Protein AF-A0A317DGY6-F1 (afdb_monomer_lite)

Secondary structure (DSSP, 8-state):
-HHHHHHHHHHHHHHHHHHHHHHHHHHHHHHHHHHHHHHHHT-SS---TTSPPP-HHHHHHHHHHHHHHHS-HHHHHHHHHHHHHHHHHHHHHHHS-TT--GGG-HHHHHHHHHHHHHHHHHHHHHHHHHHHHT-

pLDDT: mean 73.85, std 13.48, range [41.16, 95.06]

Radius of gyration: 19.47 Å; chains: 1; bounding box: 50×26×60 Å

Sequence (135 aa):
MAENARQTTLALAREARSQDRLEAAYRRLLAVATETTSFVTTADVVYPRDGKPPDIDEVADEVSILLLVYASEEMRDAYSSWMRDIQPLRDLLDEVPEDKAWYGWPEVADEFRDKADGIHRSLHELYVVARRELA

Organism: NCBI:txid2202420

Structure (mmCIF, N/CA/C/O backbone):
data_AF-A0A317DGY6-F1
#
_entry.id   AF-A0A317DGY6-F1
#
loop_
_atom_site.group_PDB
_atom_site.id
_atom_site.type_symbol
_atom_site.label_atom_id
_atom_site.label_alt_id
_atom_site.label_comp_id
_atom_site.label_asym_id
_atom_site.label_entity_id
_atom_site.label_seq_id
_atom_site.pdbx_PDB_ins_code
_atom_site.Cartn_x
_atom_site.Cartn_y
_atom_site.Cartn_z
_atom_site.occupancy
_atom_site.B_iso_or_equiv
_atom_site.auth_seq_id
_atom_site.auth_comp_id
_atom_site.auth_asym_id
_atom_site.auth_atom_id
_atom_site.pdbx_PDB_model_num
ATOM 1 N N . MET A 1 1 ? -31.769 -1.334 34.424 1.00 58.25 1 MET A N 1
ATOM 2 C CA . MET A 1 1 ? -30.318 -1.602 34.569 1.00 58.25 1 MET A CA 1
ATOM 3 C C . MET A 1 1 ? -29.825 -2.712 33.636 1.00 58.25 1 MET A C 1
ATOM 5 O O . MET A 1 1 ? -28.819 -2.490 32.981 1.00 58.25 1 MET A O 1
ATOM 9 N N . ALA A 1 2 ? -30.533 -3.841 33.484 1.00 61.38 2 ALA A N 1
ATOM 10 C CA . ALA A 1 2 ? -30.122 -4.933 32.581 1.00 61.38 2 ALA A CA 1
ATOM 11 C C . ALA A 1 2 ? -30.095 -4.572 31.075 1.00 61.38 2 ALA A C 1
ATOM 13 O O . ALA A 1 2 ? -29.187 -4.993 30.366 1.00 61.38 2 ALA A O 1
ATOM 14 N N . GLU A 1 3 ? -31.040 -3.754 30.595 1.00 65.50 3 GLU A N 1
ATOM 15 C CA . GLU A 1 3 ? -31.099 -3.309 29.187 1.00 65.50 3 GLU A CA 1
ATOM 16 C C . GLU A 1 3 ? -29.878 -2.460 28.791 1.00 65.50 3 GLU A C 1
ATOM 18 O O . GLU A 1 3 ? -29.288 -2.650 27.732 1.00 65.50 3 GLU A O 1
ATOM 23 N N . ASN A 1 4 ? -29.445 -1.577 29.696 1.00 69.69 4 ASN A N 1
ATOM 24 C CA . ASN A 1 4 ? -28.316 -0.675 29.473 1.00 69.69 4 ASN A CA 1
ATOM 25 C C . ASN A 1 4 ? -26.994 -1.461 29.399 1.00 69.69 4 ASN A C 1
ATOM 27 O O . ASN A 1 4 ? -26.213 -1.276 28.476 1.00 69.69 4 ASN A O 1
ATOM 31 N N . ALA A 1 5 ? -26.806 -2.439 30.296 1.00 68.81 5 ALA A N 1
ATOM 32 C CA . ALA A 1 5 ? -25.653 -3.340 30.260 1.00 68.81 5 ALA A CA 1
ATOM 33 C C . ALA A 1 5 ? -25.597 -4.161 28.959 1.00 68.81 5 ALA A C 1
ATOM 35 O O . ALA A 1 5 ? -24.533 -4.308 28.368 1.00 68.81 5 ALA A O 1
ATOM 36 N N . ARG A 1 6 ? -26.747 -4.640 28.464 1.00 68.69 6 ARG A N 1
ATOM 37 C CA . ARG A 1 6 ? -26.833 -5.407 27.212 1.00 68.69 6 ARG A CA 1
ATOM 38 C C . ARG A 1 6 ? -26.473 -4.563 25.986 1.00 68.69 6 ARG A C 1
ATOM 40 O O . ARG A 1 6 ? -25.787 -5.060 25.094 1.00 68.69 6 ARG A O 1
ATOM 47 N N . GLN A 1 7 ? -26.895 -3.298 25.953 1.00 68.75 7 GLN A N 1
ATOM 48 C CA . GLN A 1 7 ? -26.520 -2.356 24.896 1.00 68.75 7 GLN A CA 1
ATOM 49 C C . GLN A 1 7 ? -25.024 -2.025 24.927 1.00 68.75 7 GLN A C 1
ATOM 51 O O . GLN A 1 7 ? -24.385 -2.045 23.876 1.00 68.75 7 GLN A O 1
ATOM 56 N N . THR A 1 8 ? -24.439 -1.820 26.111 1.00 74.44 8 THR A N 1
ATOM 57 C CA . THR A 1 8 ? -22.992 -1.599 26.259 1.00 74.44 8 THR A CA 1
ATOM 58 C C . THR A 1 8 ? -22.181 -2.815 25.809 1.00 74.44 8 THR A C 1
ATOM 60 O O . THR A 1 8 ? -21.236 -2.669 25.042 1.00 74.44 8 THR A O 1
ATOM 63 N N . THR A 1 9 ? -22.571 -4.033 26.204 1.00 73.06 9 THR A N 1
ATOM 64 C CA . THR A 1 9 ? -21.882 -5.262 25.771 1.00 73.06 9 THR A CA 1
ATOM 65 C C . THR A 1 9 ? -21.968 -5.472 24.256 1.00 73.06 9 THR A C 1
ATOM 67 O O . THR A 1 9 ? -20.992 -5.888 23.639 1.00 73.06 9 THR A O 1
ATOM 70 N N . LEU A 1 10 ? -23.109 -5.159 23.631 1.00 74.12 10 LEU A N 1
ATOM 71 C CA . LEU A 1 10 ? -23.268 -5.225 22.174 1.00 74.12 10 LEU A CA 1
ATOM 72 C C . LEU A 1 10 ? -22.433 -4.169 21.437 1.00 74.12 10 LEU A C 1
ATOM 74 O O . LEU A 1 10 ? -21.913 -4.468 20.364 1.00 74.12 10 LEU A O 1
ATOM 78 N N . ALA A 1 11 ? -22.309 -2.960 21.988 1.00 69.81 11 ALA A N 1
ATOM 79 C CA . ALA A 1 11 ? -21.464 -1.909 21.427 1.00 69.81 11 ALA A CA 1
ATOM 80 C C . ALA A 1 11 ? -19.981 -2.310 21.472 1.00 69.81 11 ALA A C 1
ATOM 82 O O . ALA A 1 11 ? -19.333 -2.326 20.431 1.00 69.81 11 ALA A O 1
ATOM 83 N N . LEU A 1 12 ? -19.499 -2.772 22.630 1.00 71.50 12 LEU A N 1
ATOM 84 C CA . LEU A 1 12 ? -18.126 -3.261 22.803 1.00 71.50 12 LEU A CA 1
ATOM 85 C C . LEU A 1 12 ? -17.814 -4.455 21.887 1.00 71.50 12 LEU A C 1
ATOM 87 O O . LEU A 1 12 ? -16.749 -4.523 21.285 1.00 71.50 12 LEU A O 1
ATOM 91 N N . ALA A 1 13 ? -18.760 -5.384 21.718 1.00 68.00 13 ALA A N 1
ATOM 92 C CA . ALA A 1 13 ? -18.587 -6.516 20.807 1.00 68.00 13 ALA A CA 1
ATOM 93 C C . ALA A 1 13 ? -18.552 -6.102 19.323 1.00 68.00 13 ALA A C 1
ATOM 95 O O . ALA A 1 13 ? -17.944 -6.796 18.508 1.00 68.00 13 ALA A O 1
ATOM 96 N N . ARG A 1 14 ? -19.221 -5.005 18.943 1.00 71.31 14 ARG A N 1
ATOM 97 C CA . ARG A 1 14 ? -19.140 -4.442 17.584 1.00 71.31 14 ARG A CA 1
ATOM 98 C C . ARG A 1 14 ? -17.811 -3.731 17.360 1.00 71.31 14 ARG A C 1
ATOM 100 O O . ARG A 1 14 ? -17.224 -3.923 16.304 1.00 71.31 14 ARG A O 1
ATOM 107 N N . GLU A 1 15 ? -17.352 -2.983 18.355 1.00 75.06 15 GLU A N 1
ATOM 108 C CA . GLU A 1 15 ? -16.080 -2.262 18.333 1.00 75.06 15 GLU A CA 1
ATOM 109 C C . GLU A 1 15 ? -14.883 -3.220 18.240 1.00 75.06 15 GLU A C 1
ATOM 111 O O . GLU A 1 15 ? -14.045 -3.075 17.352 1.00 75.06 15 GLU A O 1
ATOM 116 N N . ALA A 1 16 ? -14.878 -4.289 19.044 1.00 70.12 16 ALA A N 1
ATOM 117 C CA . ALA A 1 16 ? -13.866 -5.344 18.961 1.00 70.12 16 ALA A CA 1
ATOM 118 C C . ALA A 1 16 ? -13.831 -5.998 17.567 1.00 70.12 16 ALA A C 1
ATOM 120 O O . ALA A 1 16 ? -12.777 -6.133 16.958 1.00 70.12 16 ALA A O 1
ATOM 121 N N . ARG A 1 17 ? -15.002 -6.309 16.990 1.00 74.62 17 ARG A N 1
ATOM 122 C CA . ARG A 1 17 ? -15.080 -6.863 15.625 1.00 74.62 17 ARG A CA 1
ATOM 123 C C . ARG A 1 17 ? -14.623 -5.881 14.547 1.00 74.62 17 ARG A C 1
ATOM 125 O O . ARG A 1 17 ? -14.157 -6.331 13.504 1.00 74.62 17 ARG A O 1
ATOM 132 N N . SER A 1 18 ? -14.810 -4.572 14.732 1.00 75.62 18 SER A N 1
ATOM 133 C CA . SER A 1 18 ? -14.265 -3.579 13.799 1.00 75.62 18 SER A CA 1
ATOM 134 C C . SER A 1 18 ? -12.749 -3.470 13.910 1.00 75.62 18 SER A C 1
ATOM 136 O O . SER A 1 18 ? -12.101 -3.368 12.875 1.00 75.62 18 SER A O 1
ATOM 138 N N . GLN A 1 19 ? -12.188 -3.575 15.118 1.00 79.31 19 GLN A N 1
ATOM 139 C CA . GLN A 1 19 ? -10.738 -3.601 15.316 1.00 79.31 19 GLN A CA 1
ATOM 140 C C . GLN A 1 19 ? -10.105 -4.846 14.684 1.00 79.31 19 GLN A C 1
ATOM 142 O O . GLN A 1 19 ? -9.168 -4.704 13.908 1.00 79.31 19 GLN A O 1
ATOM 147 N N . ASP A 1 20 ? -10.684 -6.036 14.885 1.00 83.56 20 ASP A N 1
ATOM 148 C CA . ASP A 1 20 ? -10.199 -7.277 14.255 1.00 83.56 20 ASP A CA 1
ATOM 149 C C . ASP A 1 20 ? -10.189 -7.179 12.717 1.00 83.56 20 ASP A C 1
ATOM 151 O O . ASP A 1 20 ? -9.269 -7.645 12.040 1.00 83.56 20 ASP A O 1
ATOM 155 N N . ARG A 1 21 ? -11.231 -6.563 12.138 1.00 80.94 21 ARG A N 1
ATOM 156 C CA . ARG A 1 21 ? -11.333 -6.342 10.686 1.00 80.94 21 ARG A CA 1
ATOM 157 C C . ARG A 1 21 ? -10.318 -5.320 10.188 1.00 80.94 21 ARG A C 1
ATOM 159 O O . ARG A 1 21 ? -9.756 -5.521 9.115 1.00 80.94 21 ARG A O 1
ATOM 166 N N . LEU A 1 22 ? -10.085 -4.255 10.951 1.00 81.94 22 LEU A N 1
ATOM 167 C CA . LEU A 1 22 ? -9.093 -3.235 10.624 1.00 81.94 22 LEU A CA 1
ATOM 168 C C . LEU A 1 22 ? -7.676 -3.816 10.667 1.00 81.94 22 LEU A C 1
ATOM 170 O O . LEU A 1 22 ? -6.905 -3.622 9.733 1.00 81.94 22 LEU A O 1
ATOM 174 N N . GLU A 1 23 ? -7.361 -4.615 11.687 1.00 87.25 23 GLU A N 1
ATOM 175 C CA . GLU A 1 23 ? -6.083 -5.319 11.799 1.00 87.25 23 GLU A CA 1
ATOM 176 C C . GLU A 1 23 ? -5.855 -6.278 10.623 1.00 87.25 23 GLU A C 1
ATOM 178 O O . GLU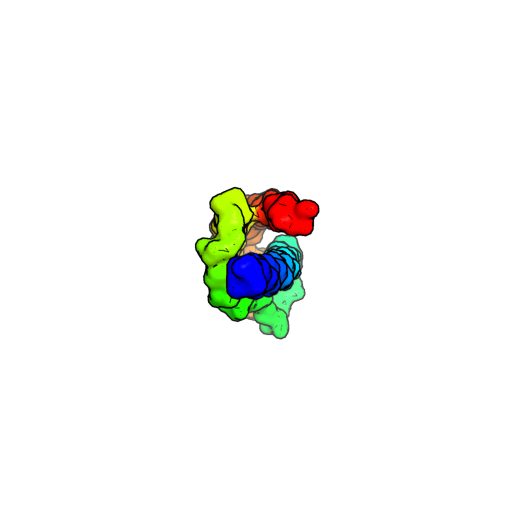 A 1 23 ? -4.781 -6.279 10.014 1.00 87.25 23 GLU A O 1
ATOM 183 N N . ALA A 1 24 ? -6.869 -7.068 10.258 1.00 85.31 24 ALA A N 1
ATOM 184 C CA . ALA A 1 24 ? -6.798 -7.949 9.094 1.00 85.31 24 ALA A CA 1
ATOM 185 C C . ALA A 1 24 ? -6.582 -7.161 7.789 1.00 85.31 24 ALA A C 1
ATOM 187 O O . ALA A 1 24 ? -5.765 -7.566 6.957 1.00 85.31 24 ALA A O 1
ATOM 188 N N . ALA A 1 25 ? -7.259 -6.020 7.632 1.00 82.50 25 ALA A N 1
ATOM 189 C CA . ALA A 1 25 ? -7.089 -5.140 6.482 1.00 82.50 25 ALA A CA 1
ATOM 190 C C . ALA A 1 25 ? -5.680 -4.543 6.419 1.00 82.50 25 ALA A C 1
ATOM 192 O O . ALA A 1 25 ? -5.070 -4.564 5.355 1.00 82.50 25 ALA A O 1
ATOM 193 N N . TYR A 1 26 ? -5.123 -4.085 7.544 1.00 86.31 26 TYR A N 1
ATOM 194 C CA . TYR A 1 26 ? -3.766 -3.530 7.589 1.00 86.31 26 TYR A CA 1
ATOM 195 C C . TYR A 1 26 ? -2.723 -4.584 7.257 1.00 86.31 26 TYR A C 1
ATOM 197 O O . TYR A 1 26 ? -1.810 -4.322 6.481 1.00 86.31 26 TYR A O 1
ATOM 205 N N . ARG A 1 27 ? -2.873 -5.808 7.769 1.00 86.44 27 ARG A N 1
ATOM 206 C CA . ARG A 1 27 ? -1.974 -6.913 7.410 1.00 86.44 27 ARG A CA 1
ATOM 207 C C . ARG A 1 27 ? -2.025 -7.231 5.920 1.00 86.44 27 ARG A C 1
ATOM 209 O O . ARG A 1 27 ? -0.973 -7.396 5.308 1.00 86.44 27 ARG A O 1
ATOM 216 N N . ARG A 1 28 ? -3.227 -7.297 5.337 1.00 83.12 28 ARG A N 1
ATOM 217 C CA . ARG A 1 28 ? -3.406 -7.552 3.901 1.00 83.12 28 ARG A CA 1
ATOM 218 C C . ARG A 1 28 ? -2.818 -6.421 3.060 1.00 83.12 28 ARG A C 1
ATOM 220 O O . ARG A 1 28 ? -2.069 -6.698 2.130 1.00 83.12 28 ARG A O 1
ATOM 227 N N . LEU A 1 29 ? -3.097 -5.172 3.432 1.00 83.88 29 LEU A N 1
ATOM 228 C CA . LEU A 1 29 ? -2.531 -3.985 2.799 1.00 83.88 29 LEU A CA 1
ATOM 229 C C . LEU A 1 29 ? -1.003 -4.018 2.821 1.00 83.88 29 LEU A C 1
ATOM 231 O O . LEU A 1 29 ? -0.381 -3.868 1.781 1.00 83.88 29 LEU A O 1
ATOM 235 N N . LEU A 1 30 ? -0.395 -4.234 3.989 1.00 86.38 30 LEU A N 1
ATOM 236 C CA . LEU A 1 30 ? 1.060 -4.237 4.134 1.00 86.38 30 LEU A CA 1
ATOM 237 C C . LEU A 1 30 ? 1.716 -5.381 3.357 1.00 86.38 30 LEU A C 1
ATOM 239 O O . LEU A 1 30 ? 2.792 -5.183 2.797 1.00 86.38 30 LEU A O 1
ATOM 243 N N . ALA A 1 31 ? 1.085 -6.557 3.297 1.00 85.00 31 ALA A N 1
ATOM 244 C CA . ALA A 1 31 ? 1.576 -7.669 2.487 1.00 85.00 31 ALA A CA 1
ATOM 245 C C . ALA A 1 31 ? 1.606 -7.298 0.998 1.00 85.00 31 ALA A C 1
ATOM 247 O O . ALA A 1 31 ? 2.641 -7.441 0.355 1.00 85.00 31 ALA A O 1
ATOM 248 N N . VAL A 1 32 ? 0.510 -6.737 0.488 1.00 81.12 32 VAL A N 1
ATOM 249 C CA . VAL A 1 32 ? 0.372 -6.325 -0.917 1.00 81.12 32 VAL A CA 1
ATOM 250 C C . VAL A 1 32 ? 1.295 -5.159 -1.234 1.00 81.12 32 VAL A C 1
ATOM 252 O O . VAL A 1 32 ? 1.959 -5.161 -2.267 1.00 81.12 32 VAL A O 1
ATOM 255 N N . ALA A 1 33 ? 1.405 -4.191 -0.326 1.00 82.81 33 ALA A N 1
ATOM 256 C CA . ALA A 1 33 ? 2.301 -3.062 -0.492 1.00 82.81 33 ALA A CA 1
ATOM 257 C C . ALA A 1 33 ? 3.765 -3.513 -0.542 1.00 82.81 33 ALA A C 1
ATOM 259 O O . ALA A 1 33 ? 4.517 -3.079 -1.408 1.00 82.81 33 ALA A O 1
ATOM 260 N N . THR A 1 34 ? 4.150 -4.454 0.325 1.00 83.56 34 THR A N 1
ATOM 261 C CA . THR A 1 34 ? 5.492 -5.051 0.323 1.00 83.56 34 THR A CA 1
ATOM 262 C C . THR A 1 34 ? 5.753 -5.840 -0.955 1.00 83.56 34 THR A C 1
ATOM 264 O O . THR A 1 34 ? 6.810 -5.677 -1.557 1.00 83.56 34 THR A O 1
ATOM 267 N N . GLU A 1 35 ? 4.808 -6.680 -1.379 1.00 81.25 35 GLU A N 1
ATOM 268 C CA . GLU A 1 35 ? 4.930 -7.488 -2.594 1.00 81.25 35 GLU A CA 1
ATOM 269 C C . GLU A 1 35 ? 5.043 -6.604 -3.836 1.00 81.25 35 GLU A C 1
ATOM 271 O O . GLU A 1 35 ? 5.934 -6.807 -4.654 1.00 81.25 35 GLU A O 1
ATOM 276 N N . THR A 1 36 ? 4.215 -5.564 -3.930 1.00 76.50 36 THR A N 1
ATOM 277 C CA . THR A 1 36 ? 4.249 -4.617 -5.046 1.00 76.50 36 THR A CA 1
ATOM 278 C C . THR A 1 36 ? 5.542 -3.813 -5.040 1.00 76.50 36 THR A C 1
ATOM 280 O O . THR A 1 36 ? 6.209 -3.722 -6.064 1.00 76.50 36 THR A O 1
ATOM 283 N N . THR A 1 37 ? 5.947 -3.263 -3.891 1.00 78.88 37 THR A N 1
ATOM 284 C CA . THR A 1 37 ? 7.226 -2.558 -3.785 1.00 78.88 37 THR A CA 1
ATOM 285 C C . THR A 1 37 ? 8.378 -3.479 -4.166 1.00 78.88 37 THR A C 1
ATOM 287 O O . THR A 1 37 ? 9.219 -3.069 -4.950 1.00 78.88 37 THR A O 1
ATOM 290 N N . SER A 1 38 ? 8.398 -4.727 -3.689 1.00 77.38 38 SER A N 1
ATOM 291 C CA . SER A 1 38 ? 9.428 -5.698 -4.062 1.00 77.38 38 SER A CA 1
ATOM 292 C C . SER A 1 38 ? 9.401 -6.013 -5.554 1.00 77.38 38 SER A C 1
ATOM 294 O O . SER A 1 38 ? 10.459 -6.065 -6.168 1.00 77.38 38 SER A O 1
ATOM 296 N N . PHE A 1 39 ? 8.226 -6.226 -6.148 1.00 73.00 39 PHE A N 1
ATOM 297 C CA . PHE A 1 39 ? 8.082 -6.477 -7.581 1.00 73.00 39 PHE A CA 1
ATOM 298 C C . PHE A 1 39 ? 8.673 -5.325 -8.391 1.00 73.00 39 PHE A C 1
ATOM 300 O O . PHE A 1 39 ? 9.503 -5.546 -9.265 1.00 73.00 39 PHE A O 1
ATOM 307 N N . VAL A 1 40 ? 8.299 -4.094 -8.046 1.00 68.81 40 VAL A N 1
ATOM 308 C CA . VAL A 1 40 ? 8.724 -2.897 -8.765 1.00 68.81 40 VAL A CA 1
ATOM 309 C C . VAL A 1 40 ? 10.213 -2.617 -8.539 1.00 68.81 40 VAL A C 1
ATOM 311 O O . VAL A 1 40 ? 10.940 -2.424 -9.500 1.00 68.81 40 VAL A O 1
ATOM 314 N N . THR A 1 41 ? 10.736 -2.671 -7.314 1.00 69.88 41 THR A N 1
ATOM 315 C CA . THR A 1 41 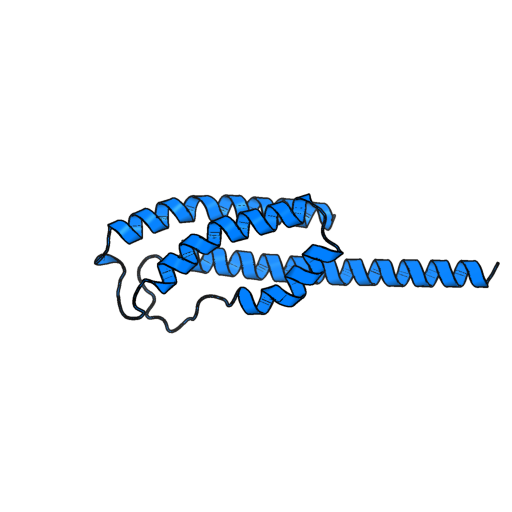? 12.158 -2.352 -7.080 1.00 69.88 41 THR A CA 1
ATOM 316 C C . THR A 1 41 ? 13.125 -3.464 -7.471 1.00 69.88 41 THR A C 1
ATOM 318 O O . THR A 1 41 ? 14.313 -3.204 -7.627 1.00 69.88 41 THR A O 1
ATOM 321 N N . THR A 1 42 ? 12.636 -4.691 -7.667 1.00 66.31 42 THR A N 1
ATOM 322 C CA . THR A 1 42 ? 13.421 -5.796 -8.243 1.00 66.31 42 THR A CA 1
ATOM 323 C C . THR A 1 42 ? 13.140 -6.020 -9.724 1.00 66.31 42 THR A C 1
ATOM 325 O O . THR A 1 42 ? 13.686 -6.963 -10.300 1.00 66.31 42 THR A O 1
ATOM 328 N N . ALA A 1 43 ? 12.360 -5.141 -10.368 1.00 60.69 43 ALA A N 1
ATOM 329 C CA . ALA A 1 43 ? 12.170 -5.108 -11.818 1.00 60.69 43 ALA A CA 1
ATOM 330 C C . ALA A 1 43 ? 13.437 -4.619 -12.550 1.00 60.69 43 ALA A C 1
ATOM 332 O O . ALA A 1 43 ? 13.382 -3.868 -13.517 1.00 60.69 43 ALA A O 1
ATOM 333 N N . ASP A 1 44 ? 14.602 -5.081 -12.110 1.00 52.00 44 ASP A N 1
ATOM 334 C CA . ASP A 1 44 ? 15.834 -5.005 -12.859 1.00 52.00 44 ASP A CA 1
ATOM 335 C C . ASP A 1 44 ? 15.867 -6.221 -13.802 1.00 52.00 44 ASP A C 1
ATOM 337 O O . ASP A 1 44 ? 16.173 -7.353 -13.426 1.00 52.00 44 ASP A O 1
ATOM 341 N N . VAL A 1 45 ? 15.606 -5.973 -15.087 1.00 50.16 45 VAL A N 1
ATOM 342 C CA . VAL A 1 45 ? 16.277 -6.670 -16.198 1.00 50.16 45 VAL A CA 1
ATOM 343 C C . VAL A 1 45 ? 15.762 -8.050 -16.682 1.00 50.16 45 VAL A C 1
ATOM 345 O O . VAL A 1 45 ? 15.902 -8.305 -17.880 1.00 50.16 45 VAL A O 1
ATOM 348 N N . VAL A 1 46 ? 15.179 -8.955 -15.886 1.00 41.16 46 VAL A N 1
ATOM 349 C CA . VAL A 1 46 ? 14.929 -10.357 -16.349 1.00 41.16 46 VAL A CA 1
ATOM 350 C C . VAL A 1 46 ? 13.540 -10.897 -16.006 1.00 41.16 46 VAL A C 1
ATOM 352 O O . VAL A 1 46 ? 13.413 -11.935 -15.361 1.00 41.16 46 VAL A O 1
ATOM 355 N N . TYR A 1 47 ? 12.482 -10.252 -16.483 1.00 43.78 47 TYR A N 1
ATOM 356 C CA . TYR A 1 47 ? 11.175 -10.908 -16.518 1.00 43.78 47 TYR A CA 1
ATOM 357 C C . TYR A 1 47 ? 10.684 -11.009 -17.963 1.00 43.78 47 TYR A C 1
ATOM 359 O O . TYR A 1 47 ? 10.189 -10.020 -18.498 1.00 43.78 47 TYR A O 1
ATOM 367 N N . PRO A 1 48 ? 10.764 -12.188 -18.620 1.00 44.56 48 PRO A N 1
ATOM 368 C CA . PRO A 1 48 ? 9.641 -12.563 -19.474 1.00 44.56 48 PRO A CA 1
ATOM 369 C C . PRO A 1 48 ? 8.392 -12.452 -18.587 1.00 44.56 48 PRO A C 1
ATOM 371 O O . PRO A 1 48 ? 8.418 -12.958 -17.461 1.00 44.56 48 PRO A O 1
ATOM 374 N N . ARG A 1 49 ? 7.358 -11.711 -19.009 1.00 51.09 49 ARG A N 1
ATOM 375 C CA . ARG A 1 49 ? 6.123 -11.521 -18.223 1.00 51.09 49 ARG A CA 1
ATOM 376 C C . ARG A 1 49 ? 5.344 -12.844 -18.069 1.00 51.09 49 ARG A C 1
ATOM 378 O O . ARG A 1 49 ? 4.246 -12.994 -18.584 1.00 51.09 49 ARG A O 1
ATOM 385 N N . ASP A 1 50 ? 5.889 -13.807 -17.338 1.00 47.41 50 ASP A N 1
ATOM 386 C CA . ASP A 1 50 ? 5.150 -14.975 -16.856 1.00 47.41 50 ASP A CA 1
ATOM 387 C C . ASP A 1 50 ? 4.436 -14.637 -15.532 1.00 47.41 50 ASP A C 1
ATOM 389 O O . ASP A 1 50 ? 3.436 -15.261 -15.176 1.00 47.41 50 ASP A O 1
ATOM 393 N N . GLY A 1 51 ? 4.923 -13.618 -14.811 1.00 51.66 51 GLY A N 1
ATOM 394 C CA . GLY A 1 51 ? 4.277 -13.035 -13.640 1.00 51.66 51 GLY A CA 1
ATOM 395 C C . GLY A 1 51 ? 3.599 -11.718 -13.999 1.00 51.66 51 GLY A C 1
ATOM 396 O O . GLY A 1 51 ? 4.265 -10.765 -14.403 1.00 51.66 51 GLY A O 1
ATOM 397 N N . LYS A 1 52 ? 2.275 -11.650 -13.842 1.00 51.72 52 LYS A N 1
ATOM 398 C CA . LYS A 1 52 ? 1.575 -10.362 -13.801 1.00 51.72 52 LYS A CA 1
ATOM 399 C C . LYS A 1 52 ? 2.059 -9.586 -12.564 1.00 51.72 52 LYS A C 1
ATOM 401 O O . LYS A 1 52 ? 2.309 -10.236 -11.544 1.00 51.72 52 LYS A O 1
ATOM 406 N N . PRO A 1 53 ? 2.173 -8.245 -12.622 1.00 51.66 53 PRO A N 1
ATOM 407 C CA . PRO A 1 53 ? 2.321 -7.449 -11.410 1.00 51.66 53 PRO A CA 1
ATOM 408 C C . PRO A 1 53 ? 1.257 -7.876 -10.384 1.00 51.66 53 PRO A C 1
ATOM 410 O O . PRO A 1 53 ? 0.145 -8.221 -10.804 1.00 51.66 53 PRO A O 1
ATOM 413 N N . PRO A 1 54 ? 1.558 -7.865 -9.073 1.00 53.53 54 PRO A N 1
ATOM 414 C CA . PRO A 1 54 ? 0.541 -8.074 -8.052 1.00 53.53 54 PRO A CA 1
ATOM 415 C C . PRO A 1 54 ? -0.627 -7.126 -8.320 1.00 53.53 54 PRO A C 1
ATOM 417 O O . PRO A 1 54 ? -0.421 -5.923 -8.501 1.00 53.53 54 PRO A O 1
ATOM 420 N N . ASP A 1 55 ? -1.839 -7.670 -8.398 1.00 56.75 55 ASP A N 1
ATOM 421 C CA . ASP A 1 55 ? -3.026 -6.874 -8.678 1.00 56.75 55 ASP A CA 1
ATOM 422 C C . ASP A 1 55 ? -3.392 -6.070 -7.420 1.00 56.75 55 ASP A C 1
ATOM 424 O O . ASP A 1 55 ? -4.080 -6.544 -6.512 1.00 56.75 55 ASP A O 1
ATOM 428 N N . ILE A 1 56 ? -2.855 -4.850 -7.326 1.00 50.59 56 ILE A N 1
ATOM 429 C CA . ILE A 1 56 ? -3.182 -3.894 -6.258 1.00 50.59 56 ILE A CA 1
ATOM 430 C C . ILE A 1 56 ? -4.678 -3.554 -6.307 1.00 50.59 56 ILE A C 1
ATOM 432 O O . ILE A 1 56 ? -5.274 -3.261 -5.267 1.00 50.59 56 ILE A O 1
ATOM 436 N N . ASP A 1 57 ? -5.296 -3.639 -7.489 1.00 52.75 57 ASP A N 1
ATOM 437 C CA . ASP A 1 57 ? -6.678 -3.236 -7.712 1.00 52.75 57 ASP A CA 1
ATOM 438 C C . ASP A 1 57 ? -7.658 -4.284 -7.124 1.00 52.75 57 ASP A C 1
ATOM 440 O O . ASP A 1 57 ? -8.707 -3.912 -6.601 1.00 52.75 57 ASP A O 1
ATOM 444 N N . GLU A 1 58 ? -7.286 -5.573 -7.043 1.00 50.06 58 GLU A N 1
ATOM 445 C CA . GLU A 1 58 ? -8.079 -6.615 -6.346 1.00 50.06 58 GLU A CA 1
ATOM 446 C C . GLU A 1 58 ? -8.082 -6.481 -4.811 1.00 50.06 58 GLU A C 1
ATOM 448 O O . GLU A 1 58 ? -8.988 -6.963 -4.120 1.00 50.06 58 GLU A O 1
ATOM 453 N N . VAL A 1 59 ? -7.067 -5.834 -4.243 1.00 52.09 59 VAL A N 1
ATOM 454 C CA . VAL A 1 59 ? -6.976 -5.566 -2.797 1.00 52.09 59 VAL A CA 1
ATOM 455 C C . VAL A 1 59 ? -7.679 -4.248 -2.462 1.00 52.09 59 VAL A C 1
ATOM 457 O O . VAL A 1 59 ? -8.103 -4.043 -1.321 1.00 52.09 59 VAL A O 1
ATOM 460 N N . ALA A 1 60 ? -7.852 -3.383 -3.465 1.00 56.12 60 ALA A N 1
ATOM 461 C CA . ALA A 1 60 ? -8.236 -1.996 -3.306 1.00 56.12 60 ALA A CA 1
ATOM 462 C C . ALA A 1 60 ? -9.651 -1.806 -2.768 1.00 56.12 60 ALA A C 1
ATOM 464 O O . ALA A 1 60 ? -9.807 -0.971 -1.891 1.00 56.12 60 ALA A O 1
ATOM 465 N N . ASP A 1 61 ? -10.677 -2.541 -3.193 1.00 61.09 61 ASP A N 1
ATOM 466 C CA . ASP A 1 61 ? -12.046 -2.153 -2.810 1.00 61.09 61 ASP A CA 1
ATOM 467 C C . ASP A 1 61 ? -12.328 -2.357 -1.314 1.00 61.09 61 ASP A C 1
ATOM 469 O O . ASP A 1 61 ? -12.763 -1.438 -0.617 1.00 61.09 61 ASP A O 1
ATOM 473 N N . GLU A 1 62 ? -12.034 -3.543 -0.778 1.00 63.44 62 GLU A N 1
ATOM 474 C CA . GLU A 1 62 ? -12.299 -3.843 0.634 1.00 63.44 62 GLU A CA 1
ATOM 475 C C . GLU A 1 62 ? -11.340 -3.085 1.565 1.00 63.44 62 GLU A C 1
ATOM 477 O O . GLU A 1 62 ? -11.767 -2.536 2.585 1.00 63.44 62 GLU A O 1
ATOM 482 N N . VAL A 1 63 ? -10.056 -2.992 1.199 1.00 66.06 63 VAL A N 1
ATOM 483 C CA . VAL A 1 63 ? -9.058 -2.259 1.989 1.00 66.06 63 VAL A CA 1
ATOM 484 C C . VAL A 1 63 ? -9.306 -0.756 1.917 1.00 66.06 63 VAL A C 1
ATOM 486 O O . VAL A 1 63 ? -9.263 -0.103 2.955 1.00 66.06 63 VAL A O 1
ATOM 489 N N . SER A 1 64 ? -9.649 -0.197 0.754 1.00 67.31 64 SER A N 1
ATOM 490 C CA . SER A 1 64 ? -9.946 1.238 0.623 1.00 67.31 64 SER A CA 1
ATOM 491 C C . SER A 1 64 ? -11.209 1.619 1.384 1.00 67.31 64 SER A C 1
ATOM 493 O O . SER A 1 64 ? -11.219 2.655 2.041 1.00 67.31 64 SER A O 1
ATOM 495 N N . ILE A 1 65 ? -12.258 0.785 1.375 1.00 69.19 65 ILE A N 1
ATOM 496 C CA . ILE A 1 65 ? -13.460 1.032 2.187 1.00 69.19 65 ILE A CA 1
ATOM 497 C C . ILE A 1 65 ? -13.118 0.995 3.681 1.00 69.19 65 ILE A C 1
ATOM 499 O O . ILE A 1 65 ? -13.542 1.877 4.428 1.00 69.19 65 ILE A O 1
ATOM 503 N N . LEU A 1 66 ? -12.338 0.010 4.135 1.00 70.25 66 LEU A N 1
ATOM 504 C CA . LEU A 1 66 ? -11.957 -0.090 5.546 1.00 70.25 66 LEU A CA 1
ATOM 505 C C . LEU A 1 66 ? -11.030 1.055 5.976 1.00 70.25 66 LEU A C 1
ATOM 507 O O . LEU A 1 66 ? -11.228 1.608 7.057 1.00 70.25 66 LEU A O 1
ATOM 511 N N . LEU A 1 67 ? -10.101 1.480 5.116 1.00 71.88 67 LEU A N 1
ATOM 512 C CA . LEU A 1 67 ? -9.272 2.666 5.340 1.00 71.88 67 LEU A CA 1
ATOM 513 C C . LEU A 1 67 ? -10.123 3.941 5.412 1.00 71.88 67 LEU A C 1
ATOM 515 O O . LEU A 1 67 ? -9.948 4.751 6.315 1.00 71.88 67 LEU A O 1
ATOM 519 N N . LEU A 1 68 ? -11.080 4.119 4.500 1.00 73.19 68 LEU A N 1
ATOM 520 C CA . LEU A 1 68 ? -11.948 5.299 4.473 1.00 73.19 68 LEU A CA 1
ATOM 521 C C . LEU A 1 68 ? -12.840 5.413 5.712 1.00 73.19 68 LEU A C 1
ATOM 523 O O . LEU A 1 68 ? -13.113 6.526 6.162 1.00 73.19 68 LEU A O 1
ATOM 527 N N . VAL A 1 69 ? -13.323 4.284 6.231 1.00 74.38 69 VAL A N 1
ATOM 528 C CA . VAL A 1 69 ? -14.323 4.262 7.306 1.00 74.38 69 VAL A CA 1
ATOM 529 C C . VAL A 1 69 ? -13.691 4.178 8.696 1.00 74.38 69 VAL A C 1
ATOM 531 O O . VAL A 1 69 ? -14.245 4.748 9.636 1.00 74.38 69 VAL A O 1
ATOM 534 N N . TYR A 1 70 ? -12.566 3.474 8.845 1.00 78.19 70 TYR A N 1
ATOM 535 C CA . TYR A 1 70 ? -12.037 3.095 10.161 1.00 78.19 70 TYR A CA 1
ATOM 536 C C . TYR A 1 70 ? -10.592 3.524 10.428 1.00 78.19 70 TYR A C 1
ATOM 538 O O . TYR A 1 70 ? -10.209 3.557 11.596 1.00 78.19 70 TYR A O 1
ATOM 546 N N . ALA A 1 71 ? -9.800 3.858 9.405 1.00 82.00 71 ALA A N 1
ATOM 547 C CA . ALA A 1 71 ? -8.420 4.290 9.616 1.00 82.00 71 ALA A CA 1
ATOM 548 C C . ALA A 1 71 ? -8.333 5.761 10.040 1.00 82.00 71 ALA A C 1
ATOM 550 O O . ALA A 1 71 ? -9.205 6.579 9.716 1.00 82.00 71 ALA A O 1
ATOM 551 N N . SER A 1 72 ? -7.251 6.126 10.734 1.00 88.75 72 SER A N 1
ATOM 552 C CA . SER A 1 72 ? -7.002 7.534 11.039 1.00 88.75 72 SER A CA 1
ATOM 553 C C . SER A 1 72 ? -6.695 8.343 9.771 1.00 88.75 72 SER A C 1
ATOM 555 O O . SER A 1 72 ? -6.563 7.822 8.661 1.00 88.75 72 SER A O 1
ATOM 557 N N . GLU A 1 73 ? -6.634 9.665 9.915 1.00 90.12 73 GLU A N 1
ATOM 558 C CA . GLU A 1 73 ? -6.142 10.547 8.852 1.00 90.12 73 GLU A CA 1
ATOM 559 C C . GLU A 1 73 ? -4.669 10.259 8.513 1.00 90.12 73 GLU A C 1
ATOM 561 O O . GLU A 1 73 ? -4.346 10.124 7.339 1.00 90.12 73 GLU A O 1
ATOM 566 N N . GLU A 1 74 ? -3.818 10.014 9.518 1.00 92.44 74 GLU A N 1
ATOM 567 C CA . GLU A 1 74 ? -2.390 9.704 9.330 1.00 92.44 74 GLU A CA 1
ATOM 568 C C . GLU A 1 74 ? -2.193 8.437 8.480 1.00 92.44 74 GLU A C 1
ATOM 570 O O . GLU A 1 74 ? -1.368 8.415 7.568 1.00 92.44 74 GLU A O 1
ATOM 575 N N . MET A 1 75 ? -2.988 7.387 8.714 1.00 90.69 75 MET A N 1
ATOM 576 C CA . MET A 1 75 ? -2.903 6.149 7.927 1.00 90.69 75 MET A CA 1
ATOM 577 C C . MET A 1 75 ? -3.416 6.325 6.497 1.00 90.69 75 MET A C 1
ATOM 579 O O . MET A 1 75 ? -2.847 5.764 5.558 1.00 90.69 75 MET A O 1
ATOM 583 N N . ARG A 1 76 ? -4.471 7.125 6.308 1.00 87.94 76 ARG A N 1
ATOM 584 C CA . ARG A 1 76 ? -4.977 7.461 4.969 1.00 87.94 76 ARG A CA 1
ATOM 585 C C . ARG A 1 76 ? -3.958 8.276 4.175 1.00 87.94 76 ARG A C 1
ATOM 587 O O . ARG A 1 76 ? -3.777 8.010 2.984 1.00 87.94 76 ARG A O 1
ATOM 594 N N . ASP A 1 77 ? -3.262 9.199 4.829 1.00 90.81 77 ASP A N 1
ATOM 595 C CA . ASP A 1 77 ? -2.196 9.991 4.220 1.00 90.81 77 ASP A CA 1
ATOM 596 C C . ASP A 1 77 ? -0.989 9.121 3.858 1.00 90.81 77 ASP A C 1
ATOM 598 O O . ASP A 1 77 ? -0.502 9.197 2.728 1.00 90.81 77 ASP A O 1
ATOM 602 N N . ALA A 1 78 ? -0.556 8.231 4.757 1.00 90.75 78 ALA A N 1
ATOM 603 C CA . ALA A 1 78 ? 0.545 7.305 4.496 1.00 90.75 78 ALA A CA 1
ATOM 604 C C . ALA A 1 78 ? 0.236 6.351 3.327 1.00 90.75 78 ALA A C 1
ATOM 606 O O . ALA A 1 78 ? 1.071 6.165 2.439 1.00 90.75 78 ALA A O 1
ATOM 607 N N . TYR A 1 79 ? -0.982 5.799 3.271 1.00 87.75 79 TYR A N 1
ATOM 608 C CA . TYR A 1 79 ? -1.426 4.962 2.150 1.00 87.75 79 TYR A CA 1
ATOM 609 C C . TYR A 1 79 ? -1.472 5.747 0.835 1.00 87.75 79 TYR A C 1
ATOM 611 O O . TYR A 1 79 ? -0.970 5.280 -0.186 1.00 87.75 79 TYR A O 1
ATOM 619 N N . SER A 1 80 ? -2.020 6.965 0.861 1.00 87.19 80 SER A N 1
ATOM 620 C CA . SER A 1 80 ? -2.093 7.833 -0.320 1.00 87.19 80 SER A CA 1
ATOM 621 C C . SER A 1 80 ? -0.708 8.253 -0.817 1.00 87.19 80 SER A C 1
ATOM 623 O O . SER A 1 80 ? -0.508 8.396 -2.021 1.00 87.19 80 SER A O 1
ATOM 625 N N . SER A 1 81 ? 0.245 8.448 0.097 1.00 90.69 81 SER A N 1
ATOM 626 C CA . SER A 1 81 ? 1.647 8.734 -0.215 1.00 90.69 81 SER A CA 1
ATOM 627 C C . SER A 1 81 ? 2.295 7.552 -0.940 1.00 90.69 81 SER A C 1
ATOM 629 O O . SER A 1 81 ? 2.806 7.714 -2.045 1.00 90.69 81 SER A O 1
ATOM 631 N N . TRP A 1 82 ? 2.161 6.339 -0.392 1.00 90.19 82 TRP A N 1
ATOM 632 C CA . TRP A 1 82 ? 2.668 5.120 -1.029 1.00 90.19 82 TRP A CA 1
ATOM 633 C C . TRP A 1 82 ? 2.033 4.865 -2.408 1.00 90.19 82 TRP A C 1
ATOM 635 O O . TRP A 1 82 ? 2.747 4.600 -3.375 1.00 90.19 82 TRP A O 1
ATOM 645 N N . MET A 1 83 ? 0.712 5.038 -2.537 1.00 85.69 83 MET A N 1
ATOM 646 C CA . MET A 1 83 ? 0.012 4.929 -3.825 1.00 85.69 83 MET A CA 1
ATOM 647 C C . MET A 1 83 ? 0.511 5.952 -4.856 1.00 85.69 83 MET A C 1
ATOM 649 O O . MET A 1 83 ? 0.655 5.632 -6.036 1.00 85.69 83 MET A O 1
ATOM 653 N N . ARG A 1 84 ? 0.795 7.188 -4.427 1.00 87.94 84 ARG A N 1
ATOM 654 C CA . ARG A 1 84 ? 1.320 8.245 -5.303 1.00 87.94 84 ARG A CA 1
ATOM 655 C C . ARG A 1 84 ? 2.718 7.925 -5.819 1.00 87.94 84 ARG A C 1
ATOM 657 O O . ARG A 1 84 ? 3.011 8.263 -6.961 1.00 87.94 84 ARG A O 1
ATOM 664 N N . ASP A 1 85 ? 3.554 7.293 -5.002 1.00 86.81 85 ASP A N 1
ATOM 665 C CA . ASP A 1 85 ? 4.909 6.921 -5.406 1.00 86.81 85 ASP A CA 1
ATOM 666 C C . ASP A 1 85 ? 4.916 5.687 -6.323 1.00 86.81 85 ASP A C 1
ATOM 668 O O . ASP A 1 85 ? 5.758 5.595 -7.215 1.00 86.81 85 ASP A O 1
ATOM 672 N N . ILE A 1 86 ? 3.967 4.754 -6.153 1.00 82.19 86 ILE A N 1
ATOM 673 C CA . ILE A 1 86 ? 3.923 3.517 -6.947 1.00 82.19 86 ILE A CA 1
ATOM 674 C C . ILE A 1 86 ? 3.233 3.665 -8.302 1.00 82.19 86 ILE A C 1
ATOM 676 O O . ILE A 1 86 ? 3.636 3.000 -9.256 1.00 82.19 86 ILE A O 1
ATOM 680 N N . GLN A 1 87 ? 2.231 4.544 -8.415 1.00 81.75 87 GLN A N 1
ATOM 681 C CA . GLN A 1 87 ? 1.471 4.714 -9.656 1.00 81.75 87 GLN A CA 1
ATOM 682 C C . GLN A 1 87 ? 2.362 5.064 -10.865 1.00 81.75 87 GLN A C 1
ATOM 684 O O . GLN A 1 87 ? 2.259 4.374 -11.874 1.00 81.75 87 GLN A O 1
ATOM 689 N N . PRO A 1 88 ? 3.308 6.020 -10.778 1.00 80.12 88 PRO A N 1
ATOM 690 C CA . PRO A 1 88 ? 4.179 6.350 -11.904 1.00 80.12 88 PRO A CA 1
ATOM 691 C C . PRO A 1 88 ? 5.069 5.187 -12.359 1.00 80.12 88 PRO A C 1
ATOM 693 O O . PRO A 1 88 ? 5.422 5.110 -13.531 1.00 80.12 88 PRO A O 1
ATOM 696 N N . LEU A 1 89 ? 5.455 4.287 -11.447 1.00 75.94 89 LEU A N 1
ATOM 697 C CA . LEU A 1 89 ? 6.235 3.100 -11.800 1.00 75.94 89 LEU A CA 1
ATOM 698 C C . LEU A 1 89 ? 5.368 2.023 -12.459 1.00 75.94 89 LEU A C 1
ATOM 700 O O . LEU A 1 89 ? 5.854 1.341 -13.357 1.00 75.94 89 LEU A O 1
ATOM 704 N N . ARG A 1 90 ? 4.092 1.896 -12.062 1.00 74.25 90 ARG A N 1
ATOM 705 C CA . ARG A 1 90 ? 3.110 1.058 -12.773 1.00 74.25 90 ARG A CA 1
ATOM 706 C C . ARG A 1 90 ? 2.905 1.561 -14.198 1.00 74.25 90 ARG A C 1
ATOM 708 O O . ARG A 1 90 ? 3.014 0.769 -15.125 1.00 74.25 90 ARG A O 1
ATOM 715 N N . ASP A 1 91 ? 2.689 2.865 -14.356 1.00 77.69 91 ASP A N 1
ATOM 716 C CA . ASP A 1 91 ? 2.469 3.484 -15.665 1.00 77.69 91 ASP A CA 1
ATOM 717 C C . ASP A 1 91 ? 3.670 3.221 -16.595 1.00 77.69 91 ASP A C 1
ATOM 719 O O . ASP A 1 91 ? 3.498 2.777 -17.728 1.00 77.69 91 ASP A O 1
ATOM 723 N N . LEU A 1 92 ? 4.900 3.377 -16.085 1.00 74.50 92 LEU A N 1
ATOM 724 C CA . LEU A 1 92 ? 6.116 3.030 -16.829 1.00 74.50 92 LEU A CA 1
ATOM 725 C C . LEU A 1 92 ? 6.195 1.539 -17.185 1.00 74.50 92 LEU A C 1
ATOM 727 O O . LEU A 1 92 ? 6.592 1.195 -18.294 1.00 74.50 92 LEU A O 1
ATOM 731 N N . LEU A 1 93 ? 5.830 0.640 -16.266 1.00 70.00 93 LEU A N 1
ATOM 732 C CA . LEU A 1 93 ? 5.816 -0.803 -16.530 1.00 70.00 93 LEU A CA 1
ATOM 733 C C . LEU A 1 93 ? 4.795 -1.181 -17.611 1.00 70.00 93 LEU A C 1
ATOM 735 O O . LEU A 1 93 ? 5.080 -2.072 -18.413 1.00 70.00 93 LEU A O 1
ATOM 739 N N . ASP A 1 94 ? 3.644 -0.509 -17.651 1.00 72.12 94 ASP A N 1
ATOM 740 C CA . ASP A 1 94 ? 2.585 -0.727 -18.642 1.00 72.12 94 ASP A CA 1
ATOM 741 C C . ASP A 1 94 ? 2.974 -0.228 -20.039 1.00 72.12 94 ASP A C 1
ATOM 743 O O . ASP A 1 94 ? 2.606 -0.847 -21.041 1.00 72.12 94 ASP A O 1
ATOM 747 N N . GLU A 1 95 ? 3.762 0.846 -20.121 1.00 71.50 95 GLU A N 1
ATOM 748 C CA . GLU A 1 95 ? 4.306 1.359 -21.383 1.00 71.50 95 GLU A CA 1
ATOM 749 C C . GLU A 1 95 ? 5.383 0.442 -21.989 1.00 71.50 95 GLU A C 1
ATOM 751 O O . GLU A 1 95 ? 5.598 0.453 -23.208 1.00 71.50 95 GLU A O 1
ATOM 756 N N . VAL A 1 96 ? 6.048 -0.382 -21.170 1.00 64.50 96 VAL A N 1
ATOM 757 C CA . VAL A 1 96 ? 7.108 -1.286 -21.630 1.00 64.50 96 VAL A CA 1
ATOM 758 C C . VAL A 1 96 ? 6.519 -2.588 -22.202 1.00 64.50 96 VAL A C 1
ATOM 760 O O . VAL A 1 96 ? 5.824 -3.319 -21.491 1.00 64.50 96 VAL A O 1
ATOM 763 N N . PRO A 1 97 ? 6.838 -2.947 -23.466 1.00 63.25 97 PRO A N 1
ATOM 764 C CA . PRO A 1 97 ? 6.402 -4.205 -24.071 1.00 63.25 97 PRO A CA 1
ATOM 765 C C . PRO A 1 97 ? 6.839 -5.440 -23.270 1.00 63.25 97 PRO A C 1
ATOM 767 O O . PRO A 1 97 ? 7.982 -5.524 -22.821 1.00 63.25 97 PRO A O 1
ATOM 770 N N . GLU A 1 98 ? 5.943 -6.425 -23.151 1.00 60.94 98 GLU A N 1
ATOM 771 C CA . GLU A 1 98 ? 6.130 -7.649 -22.347 1.00 60.94 98 GLU A CA 1
ATOM 772 C C . GLU A 1 98 ? 7.353 -8.493 -22.747 1.00 60.94 98 GLU A C 1
ATOM 774 O O . GLU A 1 98 ? 7.839 -9.310 -21.966 1.00 60.94 98 GLU A O 1
ATOM 779 N N . ASP A 1 99 ? 7.823 -8.317 -23.982 1.00 52.94 99 ASP A N 1
ATOM 780 C CA . ASP A 1 99 ? 8.828 -9.125 -24.665 1.00 52.94 99 ASP A CA 1
ATOM 781 C C . ASP A 1 99 ? 10.229 -8.489 -24.694 1.00 52.94 99 ASP A C 1
ATOM 783 O O . ASP A 1 99 ? 11.151 -9.061 -25.285 1.00 52.94 99 ASP A O 1
ATOM 787 N N . LYS A 1 100 ? 10.427 -7.315 -24.074 1.00 49.62 100 LYS A N 1
ATOM 788 C CA . LYS A 1 100 ? 11.694 -6.572 -24.159 1.00 49.62 100 LYS A CA 1
ATOM 789 C C . LYS A 1 100 ? 12.456 -6.491 -22.840 1.00 49.62 100 LYS A C 1
ATOM 791 O O . LYS A 1 100 ? 11.960 -6.020 -21.824 1.00 49.62 100 LYS A O 1
ATOM 796 N N . ALA A 1 101 ? 13.740 -6.850 -22.908 1.00 51.53 101 ALA A N 1
ATOM 797 C CA . ALA A 1 101 ? 14.715 -6.524 -21.876 1.00 51.53 101 ALA A CA 1
ATOM 798 C C . ALA A 1 101 ? 14.989 -5.010 -21.885 1.00 51.53 101 ALA A C 1
ATOM 800 O O . ALA A 1 101 ? 15.294 -4.427 -22.929 1.00 51.53 101 ALA A O 1
ATOM 801 N N . TRP A 1 102 ? 14.928 -4.386 -20.709 1.00 52.66 102 TRP A N 1
ATOM 802 C CA . TRP A 1 102 ? 15.037 -2.935 -20.500 1.00 52.66 102 TRP A CA 1
ATOM 803 C C . TRP A 1 102 ? 16.363 -2.318 -20.989 1.00 52.66 102 TRP A C 1
ATOM 805 O O . TRP A 1 102 ? 16.469 -1.106 -21.155 1.00 52.66 102 TRP A O 1
ATOM 815 N N . TYR A 1 103 ? 17.364 -3.142 -21.316 1.00 46.22 103 TYR A N 1
ATOM 816 C CA . TYR A 1 103 ? 18.672 -2.731 -21.839 1.00 46.22 103 TYR A CA 1
ATOM 817 C C . TYR A 1 103 ? 18.654 -1.935 -23.156 1.00 46.22 103 TYR A C 1
ATOM 819 O O . TYR A 1 103 ? 19.690 -1.403 -23.549 1.00 46.22 103 TYR A O 1
ATOM 827 N N . GLY A 1 104 ? 17.517 -1.851 -23.852 1.00 55.88 104 GLY A N 1
ATOM 828 C CA . GLY A 1 104 ? 17.378 -1.005 -25.042 1.00 55.88 104 GLY A CA 1
ATOM 829 C C . GLY A 1 104 ? 16.960 0.447 -24.768 1.00 55.88 104 GLY A C 1
ATOM 830 O O . GLY A 1 104 ? 16.906 1.212 -25.725 1.00 55.88 104 GLY A O 1
ATOM 831 N N . TRP A 1 105 ? 16.597 0.791 -23.522 1.00 66.88 105 TRP A N 1
ATOM 832 C CA . TRP A 1 105 ? 15.920 2.048 -23.154 1.00 66.88 105 TRP A CA 1
ATOM 833 C C . TRP A 1 105 ? 16.524 2.637 -21.863 1.00 66.88 105 TRP A C 1
ATOM 835 O O . TRP A 1 105 ? 15.885 2.613 -20.807 1.00 66.88 105 TRP A O 1
ATOM 845 N N . PRO A 1 106 ? 17.781 3.114 -21.905 1.00 70.25 106 PRO A N 1
ATOM 846 C CA . PRO A 1 106 ? 18.477 3.625 -20.724 1.00 70.25 106 PRO A CA 1
ATOM 847 C C . PRO A 1 106 ? 17.742 4.792 -20.049 1.00 70.25 106 PRO A C 1
ATOM 849 O O . PRO A 1 106 ? 17.762 4.882 -18.827 1.00 70.25 106 PRO A O 1
ATOM 852 N N . GLU A 1 107 ? 17.026 5.618 -20.812 1.00 74.56 107 GLU A N 1
ATOM 853 C CA . GLU A 1 107 ? 16.237 6.736 -20.289 1.00 74.56 107 GLU A CA 1
ATOM 854 C C . GLU A 1 107 ? 15.080 6.260 -19.396 1.00 74.56 107 GLU A C 1
ATOM 856 O O . GLU A 1 107 ? 14.849 6.832 -18.334 1.00 74.56 107 GLU A O 1
ATOM 861 N N . VAL A 1 108 ? 14.401 5.172 -19.779 1.00 71.12 108 VAL A N 1
ATOM 862 C CA . VAL A 1 108 ? 13.323 4.560 -18.979 1.00 71.12 108 VAL A CA 1
ATOM 863 C C . VAL A 1 108 ? 13.892 3.900 -17.728 1.00 71.12 108 VAL A C 1
ATOM 865 O O . VAL A 1 108 ? 13.307 3.997 -16.656 1.00 71.12 108 VAL A O 1
ATOM 868 N N . ALA A 1 109 ? 15.058 3.257 -17.838 1.00 71.12 109 ALA A N 1
ATOM 869 C CA . ALA A 1 109 ? 15.720 2.637 -16.694 1.00 71.12 109 ALA A CA 1
ATOM 870 C C . ALA A 1 109 ? 16.204 3.669 -15.658 1.00 71.12 109 ALA A C 1
ATOM 872 O O . ALA A 1 109 ? 16.156 3.397 -14.458 1.00 71.12 109 ALA A O 1
ATOM 873 N N . ASP A 1 110 ? 16.682 4.832 -16.104 1.00 77.00 110 ASP A N 1
ATOM 874 C CA . ASP A 1 110 ? 17.059 5.933 -15.216 1.00 77.00 110 ASP A CA 1
ATOM 875 C C . ASP A 1 110 ? 15.816 6.576 -14.583 1.00 77.00 110 ASP A C 1
ATOM 877 O O . ASP A 1 110 ? 15.773 6.738 -13.365 1.00 77.00 110 ASP A O 1
ATOM 881 N N . GLU A 1 111 ? 14.763 6.836 -15.366 1.00 77.31 111 GLU A N 1
ATOM 882 C CA . GLU A 1 111 ? 13.499 7.371 -14.845 1.00 77.31 111 GLU A CA 1
ATOM 883 C C . GLU A 1 111 ? 12.843 6.428 -13.818 1.00 77.31 111 GLU A C 1
ATOM 885 O O . GLU A 1 111 ? 12.287 6.870 -12.808 1.00 77.31 111 GLU A O 1
ATOM 890 N N . PHE A 1 112 ? 12.939 5.119 -14.044 1.00 75.75 112 PHE A N 1
ATOM 891 C CA . PHE A 1 112 ? 12.447 4.108 -13.120 1.00 75.75 112 PHE A CA 1
ATOM 892 C C . PHE A 1 112 ? 13.239 4.083 -11.811 1.00 75.75 112 PHE A C 1
ATOM 894 O O . PHE A 1 112 ? 12.639 4.079 -10.738 1.00 75.75 112 PHE A O 1
ATOM 901 N N . ARG A 1 113 ? 14.578 4.118 -11.876 1.00 75.94 113 ARG A N 1
ATOM 902 C CA . ARG A 1 113 ? 15.434 4.182 -10.679 1.00 75.94 113 ARG A CA 1
ATOM 903 C C . ARG A 1 113 ? 15.156 5.440 -9.853 1.00 75.94 113 ARG A C 1
ATOM 905 O O . ARG A 1 113 ? 14.948 5.328 -8.647 1.00 75.94 113 ARG A O 1
ATOM 912 N N . ASP A 1 114 ? 15.044 6.597 -10.504 1.00 80.56 114 ASP A N 1
ATOM 913 C CA . ASP A 1 114 ? 14.736 7.872 -9.843 1.00 80.56 114 ASP A CA 1
ATOM 914 C C . ASP A 1 114 ? 13.394 7.833 -9.088 1.00 80.56 114 ASP A C 1
ATOM 916 O O . ASP A 1 114 ? 13.261 8.395 -7.998 1.00 80.56 114 ASP A O 1
ATOM 920 N N . LYS A 1 115 ? 12.386 7.152 -9.644 1.00 78.38 115 LYS A N 1
ATOM 921 C CA . LYS A 1 115 ? 11.066 6.997 -9.011 1.00 78.38 115 LYS A CA 1
ATOM 922 C C . LYS A 1 115 ? 11.042 5.891 -7.942 1.00 78.38 115 LYS A C 1
ATOM 924 O O . LYS A 1 115 ? 10.332 6.033 -6.946 1.00 78.38 115 LYS A O 1
ATOM 929 N N . ALA A 1 116 ? 11.826 4.822 -8.097 1.00 76.56 116 ALA A N 1
ATOM 930 C CA . ALA A 1 116 ? 11.893 3.704 -7.149 1.00 76.56 116 ALA A CA 1
ATOM 931 C C . ALA A 1 116 ? 12.441 4.111 -5.768 1.00 76.56 116 ALA A C 1
ATOM 933 O O . ALA A 1 116 ? 11.980 3.594 -4.744 1.00 76.56 116 ALA A O 1
ATOM 934 N N . ASP A 1 117 ? 13.352 5.087 -5.716 1.00 77.31 117 ASP A N 1
ATOM 935 C CA . ASP A 1 117 ? 13.946 5.594 -4.469 1.00 77.31 117 ASP A CA 1
ATOM 936 C C . ASP A 1 117 ? 12.908 6.163 -3.477 1.00 77.31 117 ASP A C 1
ATOM 938 O O . ASP A 1 117 ? 13.113 6.136 -2.256 1.00 77.31 117 ASP A O 1
ATOM 942 N N . GLY A 1 118 ? 11.775 6.673 -3.975 1.00 82.19 118 GLY A N 1
ATOM 943 C CA . GLY A 1 118 ? 10.686 7.208 -3.151 1.00 82.19 118 GLY A CA 1
ATOM 944 C C . GLY A 1 118 ? 9.870 6.127 -2.437 1.00 82.19 118 GLY A C 1
ATOM 945 O O . GLY A 1 118 ? 9.511 6.287 -1.268 1.00 82.19 118 GLY A O 1
ATOM 946 N N . ILE A 1 119 ? 9.659 4.983 -3.090 1.00 85.56 119 ILE A N 1
ATOM 947 C CA . ILE A 1 119 ? 8.703 3.959 -2.642 1.00 85.56 119 ILE A CA 1
ATOM 948 C C . ILE A 1 119 ? 9.126 3.284 -1.347 1.00 85.56 119 ILE A C 1
ATOM 950 O O . ILE A 1 119 ? 8.296 3.023 -0.478 1.00 85.56 119 ILE A O 1
ATOM 954 N N . HIS A 1 120 ? 10.416 2.995 -1.175 1.00 85.50 120 HIS A N 1
ATOM 955 C CA . HIS A 1 120 ? 10.884 2.377 0.065 1.00 85.50 120 HIS A CA 1
ATOM 956 C C . HIS A 1 120 ? 10.630 3.272 1.284 1.00 85.50 120 HIS A C 1
ATOM 958 O O . HIS A 1 120 ? 10.378 2.769 2.382 1.00 85.50 120 HIS A O 1
ATOM 964 N N . ARG A 1 121 ? 10.653 4.597 1.093 1.00 90.50 121 ARG A N 1
ATOM 965 C CA . ARG A 1 1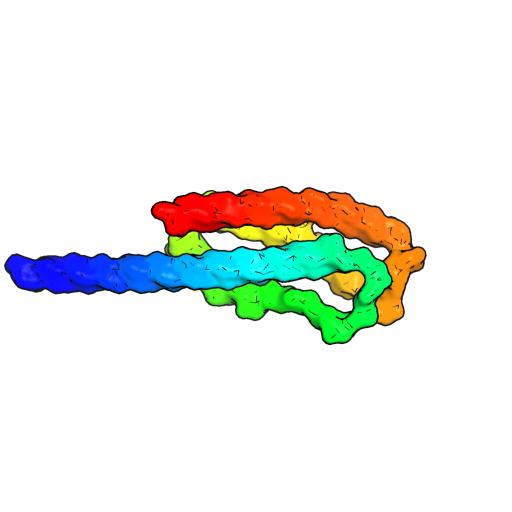21 ? 10.375 5.569 2.150 1.00 90.50 121 ARG A CA 1
ATOM 966 C C . ARG A 1 121 ? 8.892 5.596 2.503 1.00 90.50 121 ARG A C 1
ATOM 968 O O . ARG A 1 121 ? 8.568 5.483 3.682 1.00 90.50 121 ARG A O 1
ATOM 975 N N . SER A 1 122 ? 8.010 5.696 1.511 1.00 91.38 122 SER A N 1
ATOM 976 C CA . SER A 1 122 ? 6.563 5.713 1.749 1.00 91.38 122 SER A CA 1
ATOM 977 C C . SER A 1 122 ? 6.031 4.365 2.242 1.00 91.38 122 SER A C 1
ATOM 979 O O . SER A 1 122 ? 5.180 4.342 3.128 1.00 91.38 122 SER A O 1
ATOM 981 N N . LEU A 1 123 ? 6.599 3.235 1.797 1.00 90.94 123 LEU A N 1
ATOM 982 C CA . LEU A 1 123 ? 6.304 1.915 2.373 1.00 90.94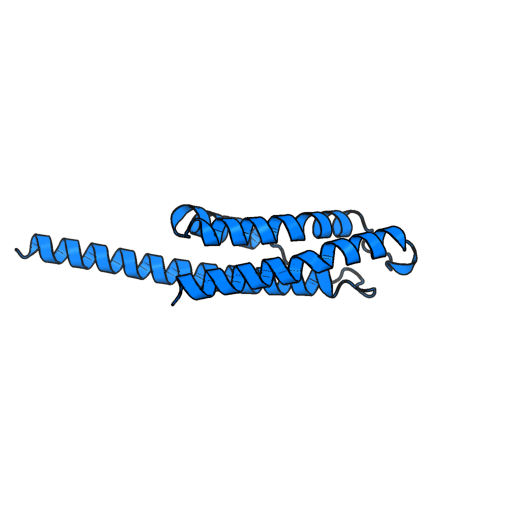 123 LEU A CA 1
ATOM 983 C C . LEU A 1 123 ? 6.712 1.842 3.852 1.00 90.94 123 LEU A C 1
ATOM 985 O O . LEU A 1 123 ? 5.974 1.307 4.682 1.00 90.94 123 LEU A O 1
ATOM 989 N N . HIS A 1 124 ? 7.890 2.369 4.199 1.00 92.81 124 HIS A N 1
ATOM 990 C CA . HIS A 1 124 ? 8.343 2.399 5.587 1.00 92.81 124 HIS A CA 1
ATOM 991 C C . HIS A 1 124 ? 7.418 3.250 6.466 1.00 92.81 124 HIS A C 1
ATOM 993 O O . HIS A 1 124 ? 7.051 2.824 7.561 1.00 92.81 124 HIS A O 1
ATOM 999 N N . GLU A 1 125 ? 7.014 4.424 5.982 1.00 94.00 125 GLU A N 1
ATOM 1000 C CA . GLU A 1 125 ? 6.065 5.298 6.672 1.00 94.00 125 GLU A CA 1
ATOM 1001 C C . GLU A 1 125 ? 4.711 4.608 6.881 1.00 94.00 125 GLU A C 1
ATOM 1003 O O . GLU A 1 125 ? 4.226 4.555 8.013 1.00 94.00 125 GLU A O 1
ATOM 1008 N N . LEU A 1 126 ? 4.170 3.963 5.841 1.00 92.12 126 LEU A N 1
ATOM 1009 C CA . LEU A 1 126 ? 2.948 3.161 5.923 1.00 92.12 126 LEU A CA 1
ATOM 1010 C C . LEU A 1 126 ? 3.044 2.073 7.005 1.00 92.12 126 LEU A C 1
ATOM 1012 O O . LEU A 1 126 ? 2.123 1.908 7.804 1.00 92.12 126 LEU A O 1
ATOM 1016 N N . TYR A 1 127 ? 4.175 1.366 7.087 1.00 92.94 127 TYR A N 1
ATOM 1017 C CA . TYR A 1 127 ? 4.407 0.354 8.121 1.00 92.94 127 TYR A CA 1
ATOM 1018 C C . TYR A 1 127 ? 4.459 0.952 9.534 1.00 92.94 127 TYR A C 1
ATOM 1020 O O . TYR A 1 127 ? 3.902 0.384 10.477 1.00 92.94 127 TYR A O 1
ATOM 1028 N N . VAL A 1 128 ? 5.136 2.091 9.701 1.00 95.06 128 VAL A N 1
ATOM 1029 C CA . VAL A 1 128 ? 5.261 2.770 10.998 1.00 95.06 128 VAL A CA 1
ATOM 1030 C C . VAL A 1 128 ? 3.896 3.227 11.506 1.00 95.06 128 VAL A C 1
ATOM 1032 O O . VAL A 1 128 ? 3.584 2.979 12.672 1.00 95.06 128 VAL A O 1
ATOM 1035 N N . VAL A 1 129 ? 3.084 3.849 10.649 1.00 93.56 129 VAL A N 1
ATOM 1036 C CA . VAL A 1 129 ? 1.746 4.331 11.015 1.00 93.56 129 VAL A CA 1
ATOM 1037 C C . VAL A 1 129 ? 0.812 3.162 11.320 1.00 93.56 129 VAL A 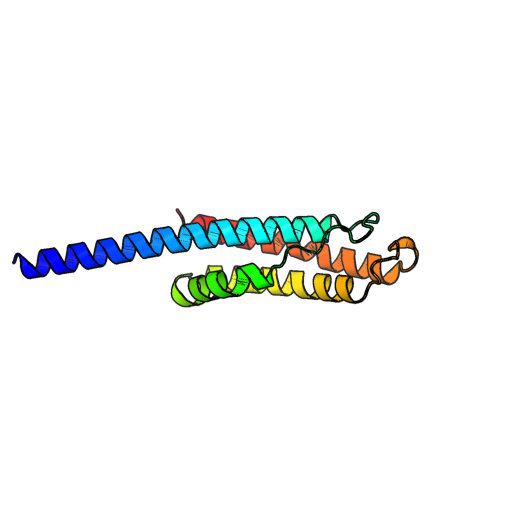C 1
ATOM 1039 O O . VAL A 1 129 ? 0.227 3.121 12.402 1.00 93.56 129 VAL A O 1
ATOM 1042 N N . ALA A 1 130 ? 0.767 2.146 10.450 1.00 89.69 130 ALA A N 1
ATOM 1043 C CA . ALA A 1 130 ? -0.045 0.952 10.676 1.00 89.69 130 ALA A CA 1
ATOM 1044 C C . ALA A 1 130 ? 0.301 0.272 12.009 1.00 89.69 130 ALA A C 1
ATOM 1046 O O . ALA A 1 130 ? -0.582 -0.137 12.758 1.00 89.69 130 ALA A O 1
ATOM 1047 N N . ARG A 1 131 ? 1.590 0.189 12.358 1.00 90.44 131 ARG A N 1
ATOM 1048 C CA . ARG A 1 131 ? 2.022 -0.396 13.632 1.00 90.44 131 ARG A CA 1
ATOM 1049 C C . ARG A 1 131 ? 1.603 0.436 14.846 1.00 90.44 131 ARG A C 1
ATOM 1051 O O . ARG A 1 131 ? 1.345 -0.152 15.889 1.00 90.44 131 ARG A O 1
ATOM 1058 N N . ARG A 1 132 ? 1.574 1.768 14.742 1.00 91.25 132 ARG A N 1
ATOM 1059 C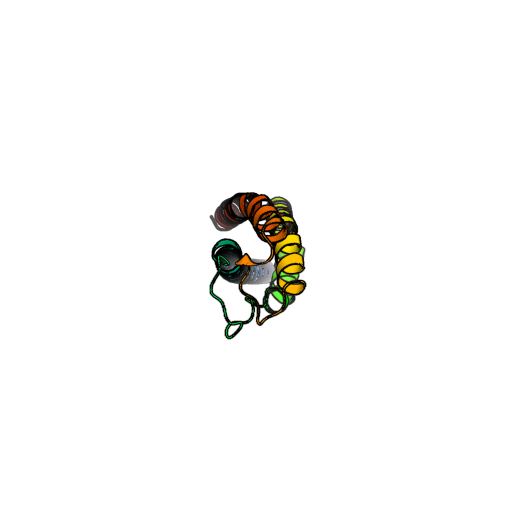 CA . ARG A 1 132 ? 1.126 2.648 15.836 1.00 91.25 132 ARG A CA 1
ATOM 1060 C C . ARG A 1 132 ? -0.367 2.513 16.099 1.00 91.25 132 ARG A C 1
ATOM 1062 O O . ARG A 1 132 ? -0.760 2.533 17.254 1.00 91.25 132 ARG A O 1
ATOM 1069 N N . GLU A 1 133 ? -1.174 2.364 15.054 1.00 86.94 133 GLU A N 1
ATOM 1070 C CA . GLU A 1 133 ? -2.625 2.202 15.199 1.00 86.94 133 GLU A CA 1
ATOM 1071 C C . GLU A 1 133 ? -3.049 0.828 15.727 1.00 86.94 133 GLU A C 1
ATOM 1073 O O . GLU A 1 133 ? -4.132 0.697 16.291 1.00 86.94 133 GLU A O 1
ATOM 1078 N N . LEU A 1 134 ? -2.207 -0.192 15.544 1.00 82.31 134 LEU A N 1
ATOM 1079 C CA . LEU A 1 134 ? -2.452 -1.559 16.017 1.00 82.31 134 LEU A CA 1
ATOM 1080 C C . LEU A 1 134 ? -1.842 -1.861 17.400 1.00 82.31 134 LEU A C 1
ATOM 1082 O O . LEU A 1 134 ? -1.944 -2.999 17.859 1.00 82.31 134 LEU A O 1
ATOM 1086 N N . ALA A 1 135 ? -1.156 -0.897 18.024 1.00 79.12 135 ALA A N 1
ATOM 1087 C CA . ALA A 1 135 ? -0.494 -1.043 19.326 1.00 79.12 135 ALA A CA 1
ATOM 1088 C C . ALA A 1 135 ? -1.402 -0.613 20.485 1.00 79.12 135 ALA A C 1
ATOM 1090 O O . ALA A 1 135 ? -1.349 -1.296 21.534 1.00 79.12 135 ALA A O 1
#

Foldseek 3Di:
DVVVVVVVVVVVVVVVVLLVLLLVLLVLLLVLLVQQLCCLVVPAWDDLPPDDRRPPVVSCPSSVVSCVPPNDPQLVVLSVQLCVLRVVSVVLVVPDDSPDGCVVPVPSVVVSVVSSVSNVVSSVSNVVRSVVVSD